Protein AF-A0A7C2ZDB3-F1 (afdb_monomer_lite)

Radius of gyration: 14.89 Å; chains: 1; bounding box: 42×36×34 Å

Foldseek 3Di:
DDDDDDDDPLDDPPPDDDPDDPQKRFPYKDWQDDDQFKTWIWTFTAGPVRATDIDIFMWTDDPNDTDTDPPDDDCPPGPVVVVVVVVVVSCVVTVDD

Secondary structure (DSSP, 8-state):
-----PPP----SSS------TTEEEEEEEEEEE-SSEEEEEEEEEETTS-EEEEEEEEEEETTEEEEPPS----TT--HHHHHHHHHHHHHHHS--

Structure (mmCIF, N/CA/C/O backbone):
data_AF-A0A7C2ZDB3-F1
#
_entry.id   AF-A0A7C2ZDB3-F1
#
loop_
_atom_site.group_PDB
_atom_site.id
_atom_site.type_symbol
_atom_site.label_atom_id
_atom_site.label_alt_id
_atom_site.label_comp_id
_atom_site.label_asym_id
_atom_site.label_entity_id
_atom_site.label_seq_id
_atom_site.pdbx_PDB_ins_code
_atom_site.Cartn_x
_atom_site.Cartn_y
_atom_site.Cartn_z
_atom_site.occupancy
_atom_site.B_iso_or_equiv
_atom_site.auth_seq_id
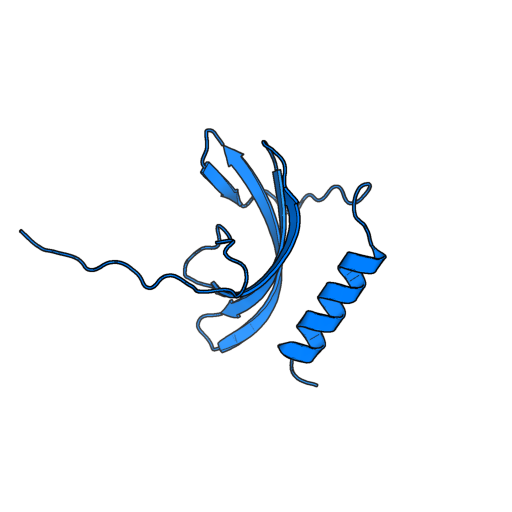_atom_site.auth_comp_id
_atom_site.auth_asym_id
_atom_site.auth_atom_id
_atom_site.pdbx_PDB_model_num
ATOM 1 N N . MET A 1 1 ? 28.643 -26.217 14.428 1.00 41.94 1 MET A N 1
ATOM 2 C CA . MET A 1 1 ? 27.377 -26.351 13.686 1.00 41.94 1 MET A CA 1
ATOM 3 C C . MET A 1 1 ? 26.305 -25.763 14.577 1.00 41.94 1 MET A C 1
ATOM 5 O O . MET A 1 1 ? 26.096 -26.293 15.657 1.00 41.94 1 MET A O 1
ATOM 9 N N . SER A 1 2 ? 25.751 -24.613 14.204 1.00 43.25 2 SER A N 1
ATOM 10 C CA . SER A 1 2 ? 24.667 -23.972 14.948 1.00 43.25 2 SER A CA 1
ATOM 11 C C . SER A 1 2 ? 23.551 -23.706 13.959 1.00 43.25 2 SER A C 1
ATOM 13 O O . SER A 1 2 ? 23.654 -22.815 13.119 1.00 43.25 2 SER A O 1
ATOM 15 N N . GLU A 1 3 ? 22.534 -24.551 14.044 1.00 44.28 3 GLU A N 1
ATOM 16 C CA . GLU A 1 3 ? 21.212 -24.312 13.495 1.00 44.28 3 GLU A CA 1
ATOM 17 C C . GLU A 1 3 ? 20.679 -23.001 14.087 1.00 44.28 3 GLU A C 1
ATOM 19 O O . GLU A 1 3 ? 20.718 -22.792 15.301 1.00 44.28 3 GLU A O 1
ATOM 24 N N . LYS A 1 4 ? 20.210 -22.095 13.229 1.00 37.38 4 LYS A N 1
ATOM 25 C CA . LYS A 1 4 ? 19.267 -21.052 13.629 1.00 37.38 4 LYS A CA 1
ATOM 26 C C . LYS A 1 4 ? 18.063 -21.129 12.708 1.00 37.38 4 LYS A C 1
ATOM 28 O O . LYS A 1 4 ? 18.087 -20.665 11.573 1.00 37.38 4 LYS A O 1
ATOM 33 N N . GLU A 1 5 ? 17.099 -21.857 13.252 1.00 32.00 5 GLU A N 1
ATOM 34 C CA . GLU A 1 5 ? 15.650 -21.804 13.095 1.00 32.00 5 GLU A CA 1
ATOM 35 C C . GLU A 1 5 ? 15.116 -20.668 12.213 1.00 32.00 5 GLU A C 1
ATOM 37 O O . GLU A 1 5 ? 15.410 -19.487 12.412 1.00 32.00 5 GLU A O 1
ATOM 42 N N . GLY A 1 6 ? 14.300 -21.074 11.238 1.00 34.66 6 GLY A N 1
ATOM 43 C CA . GLY A 1 6 ? 13.582 -20.207 10.316 1.00 34.66 6 GLY A CA 1
ATOM 44 C C . GLY A 1 6 ? 12.645 -19.231 11.024 1.00 34.66 6 GLY A C 1
ATOM 45 O O . GLY A 1 6 ? 11.986 -19.555 12.011 1.00 34.66 6 GLY A O 1
ATOM 46 N N . ALA A 1 7 ? 12.601 -18.016 10.484 1.00 42.22 7 ALA A N 1
ATOM 47 C CA . ALA A 1 7 ? 11.710 -16.952 10.919 1.00 42.22 7 ALA A CA 1
ATOM 48 C C . ALA A 1 7 ? 10.236 -17.304 10.623 1.00 42.22 7 ALA A C 1
ATOM 50 O O . ALA A 1 7 ? 9.959 -17.977 9.626 1.00 42.22 7 ALA A O 1
ATOM 51 N N . PRO A 1 8 ? 9.278 -16.844 11.449 1.00 39.50 8 PRO A N 1
ATOM 52 C CA . PRO A 1 8 ? 7.871 -17.148 11.248 1.00 39.50 8 PRO A CA 1
ATOM 53 C C . PRO A 1 8 ? 7.348 -16.396 10.022 1.00 39.50 8 PRO A C 1
ATOM 55 O O . PRO A 1 8 ? 7.351 -15.166 9.967 1.00 39.50 8 PRO A O 1
ATOM 58 N N . GLU A 1 9 ? 6.885 -17.158 9.036 1.00 39.12 9 GLU A N 1
ATOM 59 C CA . GLU A 1 9 ? 6.185 -16.658 7.861 1.00 39.12 9 GLU A CA 1
ATOM 60 C C . GLU A 1 9 ? 4.947 -15.859 8.296 1.00 39.12 9 GLU A C 1
ATOM 62 O O . GLU A 1 9 ? 4.000 -16.389 8.883 1.00 39.12 9 GLU A O 1
ATOM 67 N N . GLY A 1 10 ? 4.953 -14.554 8.019 1.00 42.38 10 GLY A N 1
ATOM 68 C CA . GLY A 1 10 ? 3.776 -13.709 8.173 1.00 42.38 10 GLY A CA 1
ATOM 69 C C . GLY A 1 10 ? 2.691 -14.156 7.195 1.00 42.38 10 GLY A C 1
ATOM 70 O O . GLY A 1 10 ? 2.787 -13.897 5.999 1.00 42.38 10 GLY A O 1
ATOM 71 N N . GLN A 1 11 ? 1.666 -14.843 7.695 1.00 37.56 11 GLN A N 1
ATOM 72 C CA . GLN A 1 11 ? 0.553 -15.324 6.879 1.00 37.56 11 GLN A CA 1
ATOM 73 C C . GLN A 1 11 ? -0.507 -14.232 6.681 1.00 37.56 11 GLN A C 1
ATOM 75 O O . GLN A 1 11 ? -1.150 -13.794 7.635 1.00 37.56 11 GLN A O 1
ATOM 80 N N . THR A 1 12 ? -0.750 -13.854 5.424 1.00 40.75 12 THR A N 1
ATOM 81 C CA . THR A 1 12 ? -1.963 -13.159 4.968 1.00 40.75 12 THR A CA 1
ATOM 82 C C . THR A 1 12 ? -2.841 -14.115 4.152 1.00 40.75 12 THR A C 1
ATOM 84 O O . THR A 1 12 ? -2.352 -14.943 3.380 1.00 40.75 12 THR A O 1
ATOM 87 N N . LYS A 1 13 ? -4.168 -14.010 4.321 1.00 40.91 13 LYS A N 1
ATOM 88 C CA . LYS A 1 13 ? -5.187 -14.727 3.534 1.00 40.91 13 LYS A CA 1
ATOM 89 C C . LYS A 1 13 ? -5.247 -14.156 2.109 1.00 40.91 13 LYS A C 1
ATOM 91 O O . LYS A 1 13 ? -6.116 -13.356 1.814 1.00 40.91 13 LYS A O 1
ATOM 96 N N . GLU A 1 14 ? -4.257 -14.528 1.303 1.00 40.09 14 GLU A N 1
ATOM 97 C CA . GLU A 1 14 ? -4.203 -14.642 -0.169 1.00 40.09 14 GLU A CA 1
ATOM 98 C C . GLU A 1 14 ? -2.726 -14.601 -0.605 1.00 40.09 14 GLU A C 1
ATOM 100 O O . GLU A 1 14 ? -2.297 -13.685 -1.296 1.00 40.09 14 GLU A O 1
ATOM 105 N N . GLY A 1 15 ? -1.920 -15.566 -0.135 1.00 49.06 15 GLY A N 1
ATOM 106 C CA . GLY A 1 15 ? -0.654 -16.046 -0.733 1.00 49.0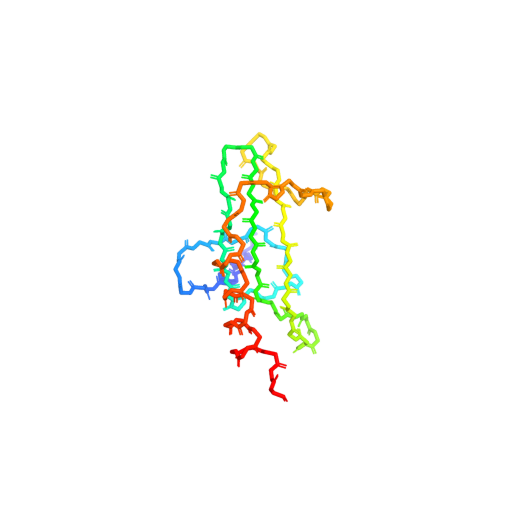6 15 GLY A CA 1
ATOM 107 C C . GLY A 1 15 ? 0.437 -15.049 -1.166 1.00 49.06 15 GLY A C 1
ATOM 108 O O . GLY A 1 15 ? 1.429 -15.468 -1.756 1.00 49.06 15 GLY A O 1
ATOM 109 N N . THR A 1 16 ? 0.282 -13.750 -0.922 1.00 59.03 16 THR A N 1
ATOM 110 C CA . THR A 1 16 ? 1.131 -12.689 -1.460 1.00 59.03 16 THR A CA 1
ATOM 111 C C . THR A 1 16 ? 1.924 -12.081 -0.320 1.00 59.03 16 THR A C 1
ATOM 113 O O . THR A 1 16 ? 1.447 -11.208 0.405 1.00 59.03 16 THR A O 1
ATOM 116 N N . THR A 1 17 ? 3.163 -12.539 -0.176 1.00 84.12 17 THR A N 1
ATOM 117 C CA . THR A 1 17 ? 4.115 -11.973 0.779 1.00 84.12 17 THR A CA 1
ATOM 118 C C . THR A 1 17 ? 4.603 -10.620 0.265 1.00 84.12 17 THR A C 1
ATOM 120 O O . THR A 1 17 ? 5.240 -10.532 -0.789 1.00 84.12 17 THR A O 1
ATOM 123 N N . TYR A 1 18 ? 4.289 -9.548 0.991 1.00 91.44 18 TYR A N 1
ATOM 124 C CA . TYR A 1 18 ? 4.772 -8.203 0.679 1.00 91.44 18 TYR A CA 1
ATOM 125 C C . TYR A 1 18 ? 6.205 -8.004 1.201 1.00 91.44 18 TYR A C 1
ATOM 127 O O . TYR A 1 18 ? 6.493 -8.437 2.316 1.00 91.44 18 TYR A O 1
ATOM 135 N N . PRO A 1 19 ? 7.097 -7.320 0.454 1.00 90.94 19 PRO A N 1
ATOM 136 C CA . PRO A 1 19 ? 8.486 -7.092 0.858 1.00 90.94 19 PRO A CA 1
ATOM 137 C C . PRO A 1 19 ? 8.585 -5.950 1.881 1.00 90.94 19 PRO A C 1
ATOM 139 O O . PRO A 1 19 ? 9.130 -4.873 1.621 1.00 90.94 19 PRO A O 1
ATOM 142 N N . VAL A 1 20 ? 7.997 -6.169 3.053 1.00 89.44 20 VAL A N 1
ATOM 143 C CA . VAL A 1 20 ? 8.102 -5.287 4.216 1.00 89.44 20 VAL A CA 1
ATOM 144 C C . VAL A 1 20 ? 9.179 -5.803 5.167 1.00 89.44 20 VAL A C 1
ATOM 146 O O . VAL A 1 20 ? 9.439 -6.998 5.221 1.00 89.44 20 VAL A O 1
ATOM 149 N N . GLY A 1 21 ? 9.820 -4.898 5.907 1.00 85.38 21 GLY A N 1
ATOM 150 C CA . GLY A 1 21 ? 10.756 -5.296 6.959 1.00 85.38 21 GLY A CA 1
ATOM 151 C C . GLY A 1 21 ? 10.038 -5.782 8.222 1.00 85.38 21 GLY A C 1
ATOM 152 O O . GLY A 1 21 ? 8.905 -5.373 8.482 1.00 85.38 21 GLY A O 1
ATOM 153 N N . ASP A 1 22 ? 10.750 -6.555 9.043 1.00 86.31 22 ASP A N 1
ATOM 154 C CA . ASP A 1 22 ? 10.243 -7.251 10.243 1.00 86.31 22 ASP A CA 1
ATOM 155 C C . ASP A 1 22 ? 9.629 -6.340 11.318 1.00 86.31 22 ASP A C 1
ATOM 157 O O . ASP A 1 22 ? 8.925 -6.799 12.213 1.00 86.31 22 ASP A O 1
ATOM 161 N N . PHE A 1 23 ? 9.874 -5.029 11.242 1.00 87.50 23 PHE A N 1
ATOM 162 C CA . PHE A 1 23 ? 9.268 -4.051 12.147 1.00 87.50 23 PHE A CA 1
ATOM 163 C C . PHE A 1 23 ? 7.734 -3.992 12.030 1.00 87.50 23 PHE A C 1
ATOM 165 O O . PHE A 1 23 ? 7.057 -3.607 12.987 1.00 87.50 23 PHE A O 1
ATOM 172 N N . TYR A 1 24 ? 7.188 -4.334 10.857 1.00 90.56 24 TYR A N 1
ATOM 173 C CA . TYR A 1 24 ? 5.752 -4.326 10.597 1.00 90.56 24 TYR A CA 1
ATOM 174 C C . TYR A 1 24 ? 5.221 -5.747 10.444 1.00 90.56 24 TYR A C 1
ATOM 176 O O . TYR A 1 24 ? 5.650 -6.494 9.568 1.00 90.56 24 TYR A O 1
ATOM 184 N N . LYS A 1 25 ? 4.186 -6.076 11.213 1.00 93.31 25 LYS A N 1
ATOM 185 C CA . LYS A 1 25 ? 3.352 -7.248 10.958 1.00 93.31 25 LYS A CA 1
ATOM 186 C C . LYS A 1 25 ? 2.264 -6.871 9.956 1.00 93.31 25 LYS A C 1
ATOM 188 O O . LYS A 1 25 ? 1.430 -6.016 10.250 1.00 93.31 25 LYS A O 1
ATOM 193 N N . VAL A 1 26 ? 2.252 -7.498 8.780 1.00 94.56 26 VAL A N 1
ATOM 194 C CA . VAL A 1 26 ? 1.182 -7.289 7.789 1.00 94.56 26 VAL A CA 1
ATOM 195 C C . VAL A 1 26 ? -0.085 -7.996 8.261 1.00 94.56 26 VAL A C 1
ATOM 197 O O . VAL A 1 26 ? -0.082 -9.203 8.483 1.00 94.56 26 VAL A O 1
ATOM 200 N N . LEU A 1 27 ? -1.164 -7.234 8.427 1.00 94.31 27 LEU A N 1
ATOM 201 C CA . LEU A 1 27 ? -2.487 -7.737 8.798 1.00 94.31 27 LEU A CA 1
ATOM 202 C C . LEU A 1 27 ? -3.352 -8.019 7.567 1.00 94.31 27 LEU A C 1
ATOM 204 O O . LEU A 1 27 ? -4.166 -8.941 7.585 1.00 94.31 27 LEU A O 1
ATOM 208 N N . ASP A 1 28 ? -3.208 -7.187 6.535 1.00 95.25 28 ASP A N 1
ATOM 209 C CA . ASP A 1 28 ? -3.904 -7.297 5.253 1.00 95.25 28 ASP A CA 1
ATOM 210 C C . ASP A 1 28 ? -3.180 -6.477 4.184 1.00 95.25 28 ASP A C 1
ATOM 212 O O . ASP A 1 28 ? -2.396 -5.574 4.502 1.00 95.25 28 ASP A O 1
ATOM 216 N N . GLY A 1 29 ? -3.475 -6.749 2.917 1.00 95.25 29 GLY A N 1
ATOM 217 C CA . GLY A 1 29 ? -2.875 -6.019 1.814 1.00 95.25 29 GLY A CA 1
ATOM 218 C C . GLY A 1 29 ? -3.698 -6.051 0.539 1.00 95.25 29 GLY A C 1
ATOM 219 O O . GLY A 1 29 ? -4.359 -7.030 0.217 1.00 95.25 29 GLY A O 1
ATOM 220 N N . TYR A 1 30 ? -3.640 -4.948 -0.198 1.00 96.25 30 TYR A N 1
ATOM 221 C CA . TYR A 1 30 ? -4.221 -4.823 -1.523 1.00 96.25 30 TYR A CA 1
ATOM 222 C C . TYR A 1 30 ? -3.165 -4.298 -2.487 1.00 96.25 30 TYR A C 1
ATOM 224 O O . TYR A 1 30 ? -2.641 -3.195 -2.320 1.00 96.25 30 TYR A O 1
ATOM 232 N N . THR A 1 31 ? -2.843 -5.095 -3.504 1.00 95.75 31 THR A N 1
ATOM 233 C CA . THR A 1 31 ? -1.958 -4.666 -4.588 1.00 95.75 31 THR A CA 1
ATOM 234 C C . THR A 1 31 ? -2.739 -3.776 -5.545 1.00 95.75 31 THR A C 1
ATOM 236 O O . THR A 1 31 ? -3.700 -4.224 -6.158 1.00 95.75 31 THR A O 1
ATOM 239 N N . ILE A 1 32 ? -2.298 -2.528 -5.691 1.00 95.38 32 ILE A N 1
ATOM 240 C CA . ILE A 1 32 ? -2.881 -1.579 -6.645 1.00 95.38 32 ILE A CA 1
ATOM 241 C C . ILE A 1 32 ? -2.322 -1.848 -8.039 1.00 9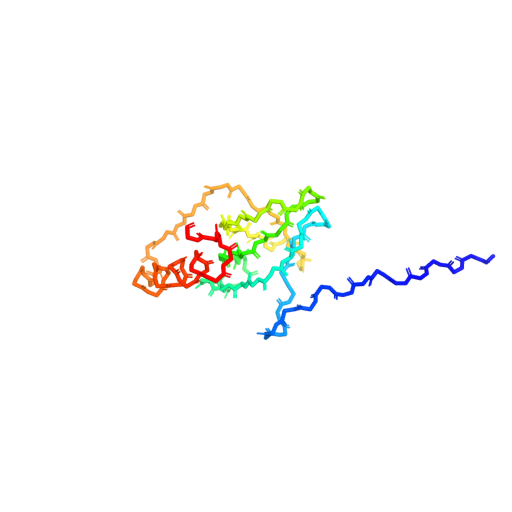5.38 32 ILE A C 1
ATOM 243 O O . ILE A 1 32 ? -3.053 -1.892 -9.022 1.00 95.38 32 ILE A O 1
ATOM 247 N N . LEU A 1 33 ? -1.004 -2.033 -8.118 1.00 92.88 33 LEU A N 1
ATOM 248 C CA . LEU A 1 33 ? -0.289 -2.247 -9.367 1.00 92.88 33 LEU A CA 1
ATOM 249 C C . LEU A 1 33 ? 0.914 -3.141 -9.111 1.00 92.88 33 LEU A C 1
ATOM 251 O O . LEU A 1 33 ? 1.676 -2.910 -8.175 1.00 92.88 33 LEU A O 1
ATOM 255 N N . LYS A 1 34 ? 1.133 -4.133 -9.971 1.00 92.56 34 LYS A N 1
ATOM 256 C CA . LYS A 1 34 ? 2.370 -4.914 -9.983 1.00 92.56 34 LYS A CA 1
ATOM 257 C C . LYS A 1 34 ? 2.820 -5.124 -11.419 1.00 92.56 34 LYS A C 1
ATOM 259 O O . LYS A 1 34 ? 2.096 -5.666 -12.242 1.00 92.56 34 LYS A O 1
ATOM 264 N N . SER A 1 35 ? 4.024 -4.658 -11.704 1.00 91.62 35 SER A N 1
ATOM 265 C CA . SER A 1 35 ? 4.699 -4.765 -12.996 1.00 91.62 35 SER A CA 1
ATOM 266 C C . SER A 1 35 ? 6.068 -5.416 -12.798 1.00 91.62 35 SER A C 1
ATOM 268 O O . SER A 1 35 ? 6.433 -5.777 -11.682 1.00 91.62 35 SER A O 1
ATOM 270 N N . GLN A 1 36 ? 6.861 -5.540 -13.862 1.00 92.50 36 GLN A N 1
ATOM 271 C CA . GLN A 1 36 ? 8.243 -6.018 -13.743 1.00 92.50 36 GLN A CA 1
ATOM 272 C C . GLN A 1 36 ? 9.126 -5.062 -12.923 1.00 92.50 36 GLN A C 1
ATOM 274 O O . GLN A 1 36 ? 10.024 -5.512 -12.219 1.00 92.50 36 GLN A O 1
ATOM 279 N N . ASN A 1 37 ? 8.856 -3.752 -12.988 1.00 91.94 37 ASN A N 1
ATOM 280 C CA . ASN A 1 37 ? 9.716 -2.717 -12.407 1.00 91.94 37 ASN A CA 1
ATOM 281 C C . ASN A 1 37 ? 9.178 -2.126 -11.105 1.00 91.94 37 ASN A C 1
ATOM 283 O O . ASN A 1 37 ? 9.967 -1.717 -10.257 1.00 91.94 37 ASN A O 1
ATOM 287 N N . PHE A 1 38 ? 7.857 -2.044 -10.956 1.00 92.81 38 PHE A N 1
ATOM 288 C CA . PHE A 1 38 ? 7.198 -1.381 -9.833 1.00 92.81 38 PHE A CA 1
ATOM 289 C C . PHE A 1 38 ? 6.090 -2.237 -9.243 1.00 92.81 38 PHE A C 1
ATOM 291 O O . PHE A 1 38 ? 5.352 -2.897 -9.977 1.00 92.81 38 PHE A O 1
ATOM 298 N N . TRP A 1 39 ? 5.954 -2.157 -7.927 1.00 94.19 39 TRP A N 1
ATOM 299 C CA . TRP A 1 39 ? 4.858 -2.741 -7.174 1.00 94.19 39 TRP A CA 1
ATOM 300 C C . TRP A 1 39 ? 4.334 -1.700 -6.192 1.00 94.19 39 TRP A C 1
ATOM 302 O O . TRP A 1 39 ? 5.100 -1.163 -5.401 1.00 94.19 39 TRP A O 1
ATOM 312 N N . GLU A 1 40 ? 3.046 -1.399 -6.257 1.00 94.88 40 GLU A N 1
ATOM 313 C CA . GLU A 1 40 ? 2.348 -0.468 -5.378 1.00 94.88 40 GLU A CA 1
ATOM 314 C C . GLU A 1 40 ? 1.233 -1.211 -4.638 1.00 94.88 40 GLU A C 1
ATOM 316 O O . GLU A 1 40 ? 0.480 -1.983 -5.241 1.00 94.88 40 GLU A O 1
ATOM 321 N N . ALA A 1 41 ? 1.134 -1.003 -3.326 1.00 95.75 41 ALA A N 1
ATOM 322 C CA . ALA A 1 41 ? 0.136 -1.666 -2.495 1.00 95.75 41 ALA A CA 1
ATOM 323 C C . ALA A 1 41 ? -0.272 -0.816 -1.293 1.00 95.75 41 ALA A C 1
ATOM 325 O O . ALA A 1 41 ? 0.526 -0.047 -0.757 1.00 95.75 41 ALA A O 1
ATOM 326 N N . ILE A 1 42 ? -1.504 -1.010 -0.833 1.00 95.75 42 ILE A N 1
ATOM 327 C CA . ILE A 1 42 ? -1.973 -0.522 0.464 1.00 95.75 42 ILE A CA 1
ATOM 328 C C . ILE A 1 42 ? -1.928 -1.690 1.428 1.00 95.75 42 ILE A C 1
ATOM 330 O O . ILE A 1 42 ? -2.486 -2.742 1.134 1.00 95.75 42 ILE A O 1
ATOM 334 N N . LEU A 1 43 ? -1.287 -1.501 2.575 1.00 95.94 43 LEU A N 1
ATOM 335 C CA . LEU A 1 43 ? -1.161 -2.512 3.614 1.00 95.94 43 LEU A CA 1
ATOM 336 C C . LEU A 1 43 ? -1.799 -2.020 4.908 1.00 95.94 43 LEU A C 1
ATOM 338 O O . LEU A 1 43 ? -1.539 -0.897 5.343 1.00 95.94 43 LEU A O 1
ATOM 342 N N . ALA A 1 44 ? -2.584 -2.879 5.547 1.00 96.44 44 ALA A N 1
ATOM 343 C CA . ALA A 1 44 ? -2.889 -2.747 6.962 1.00 96.44 44 ALA A CA 1
ATOM 344 C C . ALA A 1 44 ? -1.765 -3.437 7.740 1.00 96.44 44 ALA A C 1
ATOM 346 O O . ALA A 1 44 ? -1.474 -4.610 7.510 1.00 96.44 44 ALA A O 1
ATOM 347 N N . VAL A 1 45 ? -1.114 -2.709 8.641 1.00 95.38 45 VAL A N 1
ATOM 348 C CA . VAL A 1 45 ? 0.030 -3.208 9.407 1.00 95.38 45 VAL A CA 1
ATOM 349 C C . VAL A 1 45 ? -0.141 -2.937 10.891 1.00 95.38 45 VAL A C 1
ATOM 351 O O . VAL A 1 45 ? -0.832 -2.001 11.291 1.00 95.38 45 VAL A O 1
ATOM 354 N N . GLU A 1 46 ? 0.540 -3.733 11.699 1.00 94.62 46 GLU A N 1
ATOM 355 C CA . GLU A 1 46 ? 0.737 -3.512 13.125 1.00 94.62 46 GLU A CA 1
ATOM 356 C C . GLU A 1 46 ? 2.229 -3.290 13.385 1.00 94.62 46 GLU A C 1
ATOM 358 O O . GLU A 1 46 ? 3.075 -4.039 12.891 1.00 94.62 46 GLU A O 1
ATOM 363 N N . THR A 1 47 ? 2.569 -2.224 14.104 1.00 92.69 47 THR A N 1
ATOM 364 C CA . THR A 1 47 ? 3.946 -1.928 14.519 1.00 92.69 47 THR A CA 1
ATOM 365 C C . THR A 1 47 ? 4.326 -2.726 15.762 1.00 92.69 47 THR A C 1
ATOM 367 O O . THR A 1 47 ? 3.462 -3.200 16.494 1.00 92.69 47 THR A O 1
ATOM 370 N N . GLY A 1 48 ? 5.623 -2.808 16.071 1.00 88.62 48 GLY A N 1
ATOM 371 C CA . GLY A 1 48 ? 6.111 -3.540 17.251 1.00 88.62 48 GLY A CA 1
ATOM 372 C C . GLY A 1 48 ? 5.541 -3.090 18.609 1.00 88.62 48 GLY A C 1
ATOM 373 O O . GLY A 1 48 ? 5.599 -3.848 19.5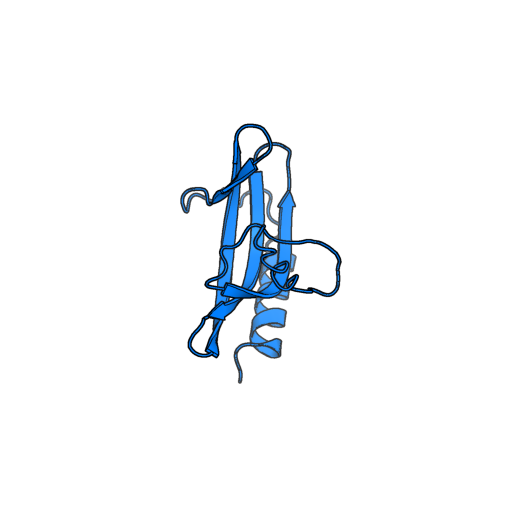69 1.00 88.62 48 GLY A O 1
ATOM 374 N N . ASN A 1 49 ? 4.961 -1.889 18.706 1.00 89.88 49 ASN A N 1
ATOM 375 C CA . ASN A 1 49 ? 4.255 -1.408 19.903 1.00 89.88 49 ASN A CA 1
ATOM 376 C C . ASN A 1 49 ? 2.729 -1.666 19.877 1.00 89.88 49 ASN A C 1
ATOM 378 O O . ASN A 1 49 ? 2.006 -1.082 20.680 1.00 89.88 49 ASN A O 1
ATOM 382 N N . GLY A 1 50 ? 2.229 -2.474 18.937 1.00 90.19 50 GLY A N 1
ATOM 383 C CA . GLY A 1 50 ? 0.810 -2.818 18.790 1.00 90.19 50 GLY A CA 1
ATOM 384 C C . GLY A 1 50 ? -0.051 -1.760 18.088 1.00 90.19 50 GLY A C 1
ATOM 385 O O . GLY A 1 50 ? -1.261 -1.946 17.943 1.00 90.19 50 GLY A O 1
ATOM 386 N N . SER A 1 51 ? 0.530 -0.639 17.640 1.00 93.31 51 SER A N 1
ATOM 387 C CA . SER A 1 51 ? -0.221 0.382 16.900 1.00 93.31 51 SER A CA 1
ATOM 388 C C . SER A 1 51 ? -0.563 -0.113 15.495 1.00 93.31 51 SER A C 1
ATOM 390 O O . SER A 1 51 ? 0.299 -0.562 14.739 1.00 93.31 51 SER A O 1
ATOM 392 N N . LYS A 1 52 ? -1.841 -0.009 15.128 1.00 95.50 52 LYS A N 1
ATOM 393 C CA . LYS A 1 52 ? -2.327 -0.384 13.800 1.00 95.50 52 LYS A CA 1
ATOM 394 C C . LYS A 1 52 ? -2.314 0.829 12.883 1.00 95.50 52 LYS A C 1
ATOM 396 O O . LYS A 1 52 ? -2.718 1.922 13.272 1.00 95.50 52 LYS A O 1
ATOM 401 N N . GLN A 1 53 ? -1.829 0.637 11.663 1.00 95.25 53 GLN A N 1
ATOM 402 C CA . GLN A 1 53 ? -1.698 1.688 10.661 1.00 95.25 53 GLN A CA 1
ATOM 403 C C . GLN A 1 53 ? -2.105 1.172 9.282 1.00 95.25 53 GLN A C 1
ATOM 405 O O . GLN A 1 53 ? -1.959 -0.009 8.977 1.00 95.25 53 GLN A O 1
ATOM 410 N N . ILE A 1 54 ? -2.571 2.078 8.425 1.00 95.69 54 ILE A N 1
ATOM 411 C CA . ILE A 1 54 ? -2.717 1.819 6.990 1.00 95.69 54 ILE A CA 1
ATOM 412 C C . ILE A 1 54 ? -1.584 2.550 6.287 1.00 95.69 54 ILE A C 1
ATOM 414 O O . ILE A 1 54 ? -1.398 3.751 6.485 1.00 95.69 54 ILE A O 1
ATOM 418 N N . ARG A 1 55 ? -0.813 1.826 5.480 1.00 93.81 55 ARG A N 1
ATOM 419 C CA . ARG A 1 55 ? 0.358 2.351 4.782 1.00 93.81 55 ARG A CA 1
ATOM 420 C C . ARG A 1 55 ? 0.239 2.136 3.289 1.00 93.81 55 ARG A C 1
ATOM 422 O O . ARG A 1 55 ? -0.220 1.094 2.839 1.00 93.81 55 ARG A O 1
ATOM 429 N N . LEU A 1 56 ? 0.711 3.121 2.539 1.00 94.12 56 LEU A N 1
ATOM 430 C CA . LEU A 1 56 ? 0.900 3.015 1.105 1.00 94.12 56 LEU A CA 1
ATOM 431 C C . LEU A 1 56 ? 2.373 2.705 0.833 1.00 94.12 56 LEU A C 1
ATOM 433 O O . LEU A 1 56 ? 3.256 3.458 1.246 1.00 94.12 56 LEU A O 1
ATOM 437 N N . TYR A 1 57 ? 2.623 1.600 0.144 1.00 93.81 57 TYR A N 1
ATOM 438 C CA . TYR A 1 57 ? 3.953 1.156 -0.235 1.00 93.81 57 TYR A CA 1
ATOM 439 C C . TYR A 1 57 ? 4.152 1.229 -1.738 1.00 93.81 57 TYR A C 1
ATOM 441 O O . TYR A 1 57 ? 3.245 0.964 -2.528 1.00 93.81 57 TYR A O 1
ATOM 449 N N . ARG A 1 58 ? 5.395 1.528 -2.106 1.00 94.38 58 ARG A N 1
ATOM 450 C CA . ARG A 1 58 ? 5.931 1.339 -3.444 1.00 94.38 58 ARG A CA 1
ATOM 451 C C . ARG A 1 58 ? 7.261 0.625 -3.326 1.00 94.38 58 ARG A C 1
ATOM 453 O O . ARG A 1 58 ? 8.120 1.034 -2.545 1.00 94.38 58 ARG A O 1
ATOM 460 N N . TRP A 1 59 ? 7.445 -0.397 -4.140 1.00 94.31 59 TRP A N 1
ATOM 461 C CA . TRP A 1 59 ? 8.718 -1.062 -4.328 1.00 94.31 59 TRP A CA 1
ATOM 462 C C . TRP A 1 59 ? 9.151 -0.952 -5.776 1.00 94.31 59 TRP A C 1
ATOM 464 O O . TRP A 1 59 ? 8.334 -0.963 -6.700 1.00 94.31 59 TRP A O 1
ATOM 474 N N . ARG A 1 60 ? 1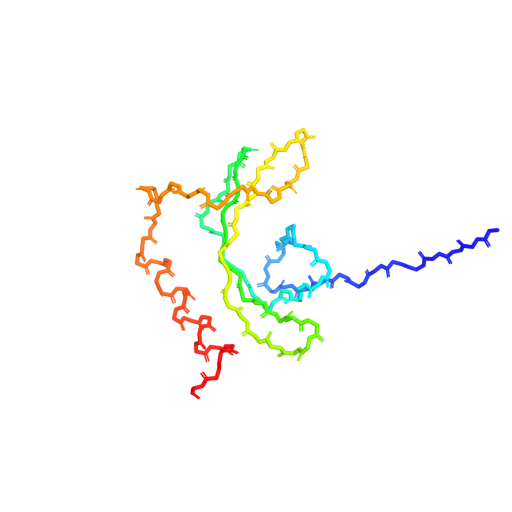0.463 -0.882 -5.963 1.00 94.38 60 ARG A N 1
ATOM 475 C CA . ARG A 1 60 ? 11.110 -0.976 -7.259 1.00 94.38 60 ARG A CA 1
ATOM 476 C C . ARG A 1 60 ? 11.900 -2.271 -7.327 1.00 94.38 60 ARG A C 1
ATOM 478 O O . ARG A 1 60 ? 12.663 -2.575 -6.410 1.00 94.38 60 ARG A O 1
ATOM 485 N N . ASN A 1 61 ? 11.735 -3.001 -8.420 1.00 94.44 61 ASN A N 1
ATOM 486 C CA . ASN A 1 61 ? 12.551 -4.164 -8.706 1.00 94.44 61 ASN A CA 1
ATOM 487 C C . ASN A 1 61 ? 13.954 -3.694 -9.108 1.00 94.44 61 ASN A C 1
ATOM 489 O O . ASN A 1 61 ? 14.116 -2.893 -10.033 1.00 94.44 61 ASN A O 1
ATOM 493 N N . LYS A 1 62 ? 14.967 -4.161 -8.383 1.00 93.06 62 LYS A N 1
ATOM 494 C CA . LYS A 1 62 ? 16.377 -3.992 -8.715 1.00 93.06 62 LYS A CA 1
ATOM 495 C C . LYS A 1 62 ? 16.982 -5.384 -8.845 1.00 93.06 62 LYS A C 1
ATOM 497 O O . LYS A 1 62 ? 17.278 -6.017 -7.839 1.00 93.06 62 LYS A O 1
ATOM 502 N N . ASN A 1 63 ? 17.166 -5.840 -10.083 1.00 92.19 63 ASN A N 1
ATOM 503 C CA . ASN A 1 63 ? 17.799 -7.122 -10.414 1.00 92.19 63 ASN A CA 1
ATOM 504 C C . ASN A 1 63 ? 17.135 -8.345 -9.748 1.00 92.19 63 ASN A C 1
ATOM 506 O O . ASN A 1 63 ? 17.821 -9.238 -9.264 1.00 92.19 63 ASN A O 1
ATOM 510 N N . GLY A 1 64 ? 15.802 -8.380 -9.705 1.00 91.00 64 GLY A N 1
ATOM 511 C CA . GLY A 1 64 ? 15.026 -9.469 -9.102 1.00 91.00 64 GLY A CA 1
ATOM 512 C C . GLY A 1 64 ? 14.644 -9.238 -7.638 1.00 91.00 64 GLY A C 1
ATOM 513 O O . GLY A 1 64 ? 13.796 -9.957 -7.119 1.00 91.00 64 GLY A O 1
ATOM 514 N N . GLU A 1 65 ? 15.202 -8.216 -6.987 1.00 92.81 65 GLU A N 1
ATOM 515 C CA . GLU A 1 65 ? 14.925 -7.887 -5.588 1.00 92.81 65 GLU A CA 1
ATOM 516 C C . GLU A 1 65 ? 14.008 -6.658 -5.476 1.00 92.81 65 GLU A C 1
ATOM 518 O O . GLU A 1 65 ? 14.258 -5.614 -6.086 1.00 92.81 65 GLU A O 1
ATOM 523 N N . TRP A 1 66 ? 12.946 -6.747 -4.673 1.00 94.31 66 TRP A N 1
ATOM 524 C CA . TRP A 1 66 ? 12.039 -5.625 -4.416 1.00 94.31 66 TRP A CA 1
ATOM 525 C C . TRP A 1 66 ? 12.576 -4.739 -3.295 1.00 94.31 66 TRP A C 1
ATOM 527 O O . TRP A 1 66 ? 12.631 -5.158 -2.143 1.00 94.31 66 TRP A O 1
ATOM 537 N N . LYS A 1 67 ? 12.926 -3.488 -3.610 1.00 91.88 67 LYS A N 1
ATOM 538 C CA . LYS A 1 67 ? 13.369 -2.497 -2.613 1.00 91.88 67 LYS A CA 1
ATOM 539 C C . LYS A 1 67 ? 12.345 -1.394 -2.474 1.00 91.88 67 LYS A C 1
ATOM 541 O O . LYS A 1 67 ? 11.789 -0.962 -3.482 1.00 91.88 67 LYS A O 1
ATOM 546 N N . VAL A 1 68 ? 12.118 -0.933 -1.245 1.00 91.88 68 VAL A N 1
ATOM 547 C CA . VAL A 1 68 ? 11.251 0.224 -0.981 1.00 91.88 68 VAL A CA 1
ATOM 548 C C . VAL A 1 68 ? 11.738 1.392 -1.841 1.00 91.88 68 VAL A C 1
ATOM 550 O O . VAL A 1 68 ? 12.921 1.738 -1.826 1.00 91.88 68 VAL A O 1
ATOM 553 N N . ASP A 1 69 ? 10.838 1.933 -2.655 1.00 90.88 69 ASP A N 1
ATOM 554 C CA . ASP A 1 69 ? 11.105 3.091 -3.502 1.00 90.88 69 ASP A CA 1
ATOM 555 C C . ASP A 1 69 ? 10.826 4.381 -2.719 1.00 90.88 69 ASP A C 1
ATOM 557 O O . ASP A 1 69 ? 10.226 4.375 -1.641 1.00 90.88 69 ASP A O 1
ATOM 561 N N . LEU A 1 70 ? 11.252 5.513 -3.271 1.00 84.12 70 LEU A N 1
ATOM 562 C CA . LEU A 1 70 ? 10.878 6.822 -2.741 1.00 84.12 70 LEU A CA 1
ATOM 563 C C . LEU A 1 70 ? 9.354 7.016 -2.808 1.00 84.12 70 LEU A C 1
ATOM 565 O O . LEU A 1 70 ? 8.669 6.393 -3.618 1.00 84.12 70 LEU A O 1
ATOM 569 N N . ALA A 1 71 ? 8.830 7.958 -2.022 1.00 82.44 71 ALA A N 1
ATOM 570 C CA . ALA A 1 71 ? 7.398 8.260 -1.918 1.00 82.44 71 ALA A CA 1
ATOM 571 C C . ALA A 1 71 ? 6.798 8.983 -3.152 1.00 82.44 71 ALA A C 1
ATOM 573 O O . ALA A 1 71 ? 5.948 9.860 -3.018 1.00 82.44 71 ALA A O 1
ATOM 574 N N . ARG A 1 72 ? 7.247 8.646 -4.367 1.00 83.31 72 ARG A N 1
ATOM 575 C CA . ARG A 1 72 ? 6.704 9.167 -5.627 1.00 83.31 72 ARG A CA 1
ATOM 576 C C . ARG A 1 72 ? 5.714 8.157 -6.191 1.00 83.31 72 ARG A C 1
ATOM 578 O O . ARG A 1 72 ? 6.099 7.039 -6.527 1.00 83.31 72 ARG A O 1
ATOM 585 N N . PHE A 1 73 ? 4.461 8.561 -6.340 1.00 88.81 73 PHE A N 1
ATOM 586 C CA . PHE A 1 73 ? 3.395 7.728 -6.889 1.00 88.81 73 PHE A CA 1
ATOM 587 C C . PHE A 1 73 ? 2.855 8.377 -8.153 1.00 88.81 73 PHE A C 1
ATOM 589 O O . PHE A 1 73 ? 2.540 9.565 -8.150 1.00 88.81 73 PHE A O 1
ATOM 596 N N . ASN A 1 74 ? 2.761 7.600 -9.229 1.00 88.56 74 ASN A N 1
ATOM 597 C CA . ASN A 1 74 ? 1.949 7.991 -10.367 1.00 88.56 74 ASN A CA 1
ATOM 598 C C . ASN A 1 74 ? 0.601 7.285 -10.231 1.00 88.56 74 ASN A C 1
ATOM 600 O O . ASN A 1 74 ? 0.533 6.070 -10.381 1.00 88.56 74 ASN A O 1
ATOM 604 N N . ILE A 1 75 ? -0.444 8.052 -9.936 1.00 91.50 75 ILE A N 1
ATOM 605 C CA . ILE A 1 75 ? -1.778 7.517 -9.651 1.00 91.50 75 ILE A CA 1
ATOM 606 C C . ILE A 1 75 ? -2.716 7.569 -10.861 1.00 91.50 75 ILE A C 1
ATOM 608 O O . ILE A 1 75 ? -3.887 7.232 -10.734 1.00 91.50 75 ILE A O 1
ATOM 612 N N . SER A 1 76 ? -2.237 7.996 -12.036 1.00 91.62 76 SER A N 1
ATOM 613 C CA . SER A 1 76 ? -3.099 8.171 -13.214 1.00 91.62 76 SER A CA 1
ATOM 614 C C . SER A 1 76 ? -3.750 6.872 -13.696 1.00 91.62 76 SER A C 1
ATOM 616 O O . SER A 1 76 ? -4.800 6.918 -14.325 1.00 91.62 76 SER A O 1
ATOM 618 N N . SER A 1 77 ? -3.137 5.722 -13.407 1.00 88.31 77 SER A N 1
ATOM 619 C CA . SER A 1 77 ? -3.652 4.395 -13.759 1.00 88.31 77 SER A CA 1
ATOM 620 C C . SER A 1 77 ? -4.382 3.694 -12.613 1.00 88.31 77 SER A C 1
ATOM 622 O O . SER A 1 77 ? -4.691 2.511 -12.733 1.00 88.31 77 SER A O 1
ATOM 624 N N . TRP A 1 78 ? -4.576 4.355 -11.473 1.00 93.75 78 TRP A N 1
ATOM 625 C CA . TRP A 1 78 ? -5.253 3.746 -10.335 1.00 93.75 78 TRP A CA 1
ATOM 626 C C . TRP A 1 78 ? -6.766 3.764 -10.530 1.00 93.75 78 TRP A C 1
ATOM 628 O O . TRP A 1 78 ? -7.338 4.778 -10.925 1.00 93.75 78 TRP A O 1
ATOM 638 N N . ASP A 1 79 ? -7.421 2.671 -10.146 1.00 95.06 79 ASP A N 1
ATOM 639 C CA . ASP A 1 79 ? -8.856 2.689 -9.884 1.00 95.06 79 ASP A CA 1
ATOM 640 C C . ASP A 1 79 ? -9.096 3.313 -8.500 1.00 95.06 79 ASP A C 1
ATOM 642 O O . ASP A 1 79 ? -8.941 2.671 -7.456 1.00 95.06 79 ASP A O 1
ATOM 646 N N . ILE A 1 80 ? -9.406 4.610 -8.494 1.00 95.25 80 ILE A N 1
ATOM 647 C CA . ILE A 1 80 ? -9.549 5.396 -7.264 1.00 95.25 80 ILE A CA 1
ATOM 648 C C . ILE A 1 80 ? -10.747 4.934 -6.430 1.00 95.25 80 ILE A C 1
ATOM 650 O O . ILE A 1 80 ? -10.678 4.983 -5.200 1.00 95.25 80 ILE A O 1
ATOM 654 N N . GLU A 1 81 ? -11.822 4.454 -7.057 1.00 96.62 81 GLU A N 1
ATOM 655 C CA . GLU A 1 81 ? -13.003 3.974 -6.337 1.00 96.62 81 GLU A CA 1
ATOM 656 C C . GLU A 1 81 ? -12.686 2.687 -5.578 1.00 96.62 81 GLU A C 1
ATOM 658 O O . GLU A 1 81 ? -12.978 2.578 -4.381 1.00 96.62 81 GLU A O 1
ATOM 663 N N . VAL A 1 82 ? -11.998 1.749 -6.233 1.00 95.88 82 VAL A N 1
ATOM 664 C CA . VAL A 1 82 ? -11.543 0.505 -5.603 1.00 95.88 82 VAL A CA 1
ATOM 665 C C . VAL A 1 82 ? -10.540 0.794 -4.491 1.00 95.88 82 VAL A C 1
ATOM 667 O O . VAL A 1 82 ? -10.680 0.274 -3.382 1.00 95.88 82 VAL A O 1
ATOM 670 N N . VAL A 1 83 ? -9.562 1.669 -4.741 1.00 95.69 83 VAL A N 1
ATOM 671 C CA . VAL A 1 83 ? -8.577 2.080 -3.731 1.00 95.69 83 VAL A CA 1
ATOM 672 C C . VAL A 1 83 ? -9.264 2.699 -2.512 1.00 95.69 83 VAL A C 1
ATOM 674 O O . VAL A 1 83 ? -8.984 2.308 -1.376 1.00 95.69 83 VAL A O 1
ATOM 677 N N . ALA A 1 84 ? -10.201 3.626 -2.719 1.00 96.50 84 ALA A N 1
ATOM 678 C CA . ALA A 1 84 ? -10.940 4.257 -1.632 1.00 96.50 84 ALA A CA 1
ATOM 679 C C . ALA A 1 84 ? -11.791 3.244 -0.853 1.00 96.50 84 ALA A C 1
ATOM 681 O O . ALA A 1 84 ? -11.831 3.295 0.379 1.00 96.50 84 ALA A O 1
ATOM 682 N N . SER A 1 85 ? -12.440 2.311 -1.553 1.00 97.31 85 SER A N 1
ATOM 683 C CA . SER A 1 85 ? -13.209 1.223 -0.945 1.00 97.31 85 SER A CA 1
ATOM 684 C C . SER A 1 85 ? -12.325 0.345 -0.055 1.00 97.31 85 SER A C 1
ATOM 686 O O . SER A 1 85 ? -12.643 0.137 1.116 1.00 97.31 85 SER A O 1
ATOM 688 N N . LYS A 1 86 ? -11.148 -0.062 -0.545 1.00 96.94 86 LYS A N 1
ATOM 689 C CA . LYS A 1 86 ? -10.192 -0.874 0.221 1.00 96.94 86 LYS A CA 1
ATOM 690 C C . LYS A 1 86 ? -9.639 -0.153 1.445 1.00 96.94 86 LYS A C 1
ATOM 692 O O . LYS A 1 86 ? -9.518 -0.753 2.510 1.00 96.94 86 LYS A O 1
ATOM 697 N N . ILE A 1 87 ? -9.381 1.150 1.350 1.00 95.94 87 ILE A N 1
ATOM 698 C CA . ILE A 1 87 ? -8.984 1.948 2.519 1.00 95.94 87 ILE A CA 1
ATOM 699 C C . ILE A 1 87 ? -10.108 1.979 3.562 1.00 95.94 87 ILE A C 1
ATOM 701 O O . ILE A 1 87 ? -9.830 1.831 4.751 1.00 95.94 87 ILE A O 1
ATOM 705 N N . LYS A 1 88 ? -11.370 2.163 3.150 1.00 96.50 88 LYS A N 1
ATOM 706 C CA . LYS A 1 88 ? -12.523 2.136 4.069 1.00 96.50 88 LYS A CA 1
ATOM 707 C C . LYS A 1 88 ? -12.674 0.768 4.736 1.00 96.50 88 LYS A C 1
ATOM 709 O O . LYS A 1 88 ? -12.845 0.714 5.952 1.00 96.50 88 LYS A O 1
ATOM 714 N N . GLU A 1 89 ? -12.547 -0.309 3.963 1.00 95.75 89 GLU A N 1
ATOM 715 C CA . GLU A 1 89 ? -12.552 -1.689 4.456 1.00 95.75 89 GLU A CA 1
ATOM 716 C C . GLU A 1 89 ? -11.473 -1.889 5.532 1.00 95.75 89 GLU A C 1
ATOM 718 O O . GLU A 1 89 ? -11.776 -2.298 6.654 1.00 95.75 89 GLU A O 1
ATOM 723 N N . PHE A 1 90 ? -10.224 -1.510 5.243 1.00 96.00 90 PHE A N 1
ATOM 724 C CA . PHE A 1 90 ? -9.115 -1.645 6.189 1.00 96.00 90 PHE A CA 1
ATOM 725 C C . PHE A 1 90 ? -9.298 -0.781 7.436 1.00 96.00 90 PHE A C 1
ATOM 727 O O . PHE A 1 90 ? -8.993 -1.233 8.540 1.00 96.00 90 PHE A O 1
ATOM 734 N N . LYS A 1 91 ? -9.833 0.439 7.296 1.00 94.81 91 LYS A N 1
ATOM 735 C CA . LYS A 1 91 ? -10.153 1.288 8.450 1.00 94.81 91 LYS A CA 1
ATOM 736 C C . LYS A 1 91 ? -11.173 0.611 9.356 1.00 94.81 91 LYS A C 1
ATOM 738 O O . LYS A 1 91 ? -10.901 0.454 10.541 1.00 94.81 91 LYS A O 1
ATOM 743 N N . SER A 1 92 ? -12.289 0.152 8.791 1.00 95.19 92 SER A N 1
ATOM 744 C CA . SER A 1 92 ? -13.352 -0.501 9.560 1.00 95.19 92 SER A CA 1
ATOM 745 C C . SER A 1 92 ? -12.885 -1.791 10.234 1.00 95.19 92 SER A C 1
ATOM 747 O O . SER A 1 92 ? -13.330 -2.096 11.336 1.00 95.19 92 SER A O 1
ATOM 749 N N . LYS A 1 93 ? -12.011 -2.560 9.578 1.00 95.19 93 LYS A N 1
ATOM 750 C CA . LYS A 1 93 ? -11.544 -3.859 10.076 1.00 95.19 93 LYS A CA 1
ATOM 751 C C . LYS A 1 93 ? -10.434 -3.735 11.121 1.00 95.19 93 LYS A C 1
ATOM 753 O O . LYS A 1 93 ? -10.364 -4.558 12.03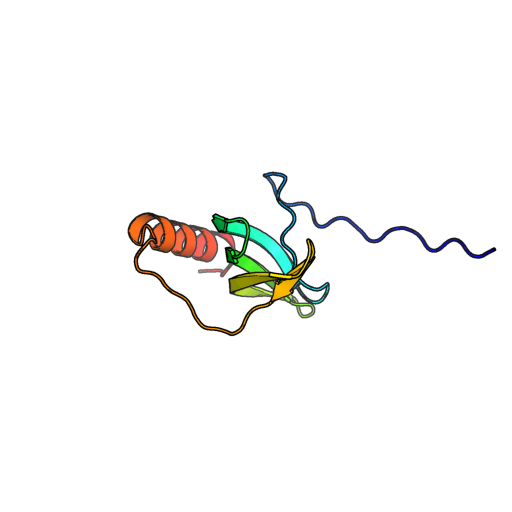1 1.00 95.19 93 LYS A O 1
ATOM 758 N N . TYR A 1 94 ? -9.561 -2.731 10.997 1.00 94.62 94 TYR A N 1
ATOM 759 C CA . TYR A 1 94 ? -8.312 -2.688 11.761 1.00 94.62 94 TYR A CA 1
ATOM 760 C C . TYR A 1 94 ? -8.097 -1.438 12.612 1.00 94.62 94 TYR A C 1
ATOM 762 O O . TYR A 1 94 ? -7.350 -1.532 13.580 1.00 94.62 94 TYR A O 1
ATOM 770 N N . MET A 1 95 ? -8.696 -0.287 12.301 1.00 87.38 95 MET A N 1
ATOM 771 C CA . MET A 1 95 ? -8.331 0.976 12.967 1.00 87.38 95 MET A CA 1
ATOM 772 C C . MET A 1 95 ? -9.172 1.308 14.210 1.00 87.38 95 MET A C 1
ATOM 774 O O . MET A 1 95 ? -8.862 2.284 14.883 1.00 87.38 95 MET A O 1
ATOM 778 N N . GLY A 1 96 ? -10.173 0.488 14.557 1.00 76.75 96 GLY A N 1
ATOM 779 C CA . GLY A 1 96 ? -11.143 0.820 15.608 1.00 76.75 96 GLY A CA 1
ATOM 780 C C . GLY A 1 96 ? -12.100 1.934 15.158 1.00 76.75 96 GLY A C 1
ATOM 781 O O . GLY A 1 96 ? -11.740 2.760 14.320 1.00 76.75 96 GLY A O 1
ATOM 782 N N . GLN A 1 97 ? -13.343 1.901 15.644 1.00 52.88 97 GLN A N 1
ATOM 783 C CA . GLN A 1 97 ? -14.283 3.019 15.490 1.00 52.88 97 GLN A CA 1
ATOM 784 C C . GLN A 1 97 ? -13.924 4.157 16.441 1.00 52.88 97 GLN A C 1
ATOM 786 O O . GLN A 1 97 ? -13.508 3.844 17.580 1.00 52.88 97 GLN A O 1
#

Sequence (97 aa):
MSEKEGAPEGQTKEGTTYPVGDFYKVLDGYTILKSQNFWEAILAVETGNGSKQIRLYRWRNKNGEWKVDLARFNISSWDIEVVASKIKEFKSKYMGQ

pLDDT: mean 83.8, std 19.68, range [32.0, 97.31]